Protein AF-A0A9N9XDQ7-F1 (afdb_monomer_lite)

Radius of gyration: 28.93 Å; chains: 1; bounding box: 79×20×76 Å

Foldseek 3Di:
DDDDDDDDDPPVPPVVVVVVVVVVVVVVVVVVVVPDDPDDDDAFDFDQAWDKDAFAFPQDACVCVVVCVVLVFDWDQDPRTITGPGMDTRHHGGDGD

Structure (mmCIF, N/CA/C/O backbone):
data_AF-A0A9N9XDQ7-F1
#
_entry.id   AF-A0A9N9XDQ7-F1
#
loop_
_atom_site.group_PDB
_atom_site.id
_atom_site.type_symbol
_atom_site.label_atom_id
_atom_site.label_alt_id
_atom_site.label_comp_id
_atom_site.label_asym_id
_atom_site.label_entity_id
_atom_site.label_seq_id
_atom_site.pdbx_PDB_ins_code
_atom_site.Cartn_x
_atom_site.Cartn_y
_atom_site.Cartn_z
_atom_site.occupancy
_atom_site.B_iso_or_equiv
_atom_site.auth_seq_id
_atom_site.auth_comp_id
_atom_site.auth_asym_id
_atom_site.auth_atom_id
_atom_site.pdbx_PDB_model_num
ATOM 1 N N . MET A 1 1 ? 63.360 -8.226 -55.224 1.00 49.00 1 MET A N 1
ATOM 2 C CA . MET A 1 1 ? 62.953 -7.012 -54.489 1.00 49.00 1 MET A CA 1
ATOM 3 C C . MET A 1 1 ? 61.465 -7.142 -54.201 1.00 49.00 1 MET A C 1
ATOM 5 O O . MET A 1 1 ? 60.702 -7.033 -55.152 1.00 49.00 1 MET A O 1
ATOM 9 N N . PRO A 1 2 ? 61.053 -7.499 -52.974 1.00 48.72 2 PRO A N 1
ATOM 10 C CA . PRO A 1 2 ? 59.647 -7.528 -52.594 1.00 48.72 2 PRO A CA 1
ATOM 11 C C . PRO A 1 2 ? 59.220 -6.133 -52.120 1.00 48.72 2 PRO A C 1
ATOM 13 O O . PRO A 1 2 ? 60.000 -5.427 -51.483 1.00 48.72 2 PRO A O 1
ATOM 16 N N . ILE A 1 3 ? 58.004 -5.729 -52.472 1.00 51.09 3 ILE A N 1
ATOM 17 C CA . ILE A 1 3 ? 57.365 -4.506 -51.989 1.00 51.09 3 ILE A CA 1
ATOM 18 C C . ILE A 1 3 ? 56.201 -5.003 -51.138 1.00 51.09 3 ILE A C 1
ATOM 20 O O . ILE A 1 3 ? 55.222 -5.513 -51.676 1.00 51.09 3 ILE A O 1
ATOM 24 N N . GLU A 1 4 ? 56.368 -4.952 -49.821 1.00 52.44 4 GLU A N 1
ATOM 25 C CA . GLU A 1 4 ? 55.327 -5.290 -48.854 1.00 52.44 4 GLU A CA 1
ATOM 26 C C . GLU A 1 4 ? 54.360 -4.108 -48.751 1.00 52.44 4 GLU A C 1
ATOM 28 O O . GLU A 1 4 ? 54.728 -3.012 -48.325 1.00 52.44 4 GLU A O 1
ATOM 33 N N . ALA A 1 5 ? 53.121 -4.334 -49.168 1.00 59.00 5 ALA A N 1
ATOM 34 C CA . ALA A 1 5 ? 51.969 -3.583 -48.711 1.00 59.00 5 ALA A CA 1
ATOM 35 C C . ALA A 1 5 ? 51.130 -4.575 -47.912 1.00 59.00 5 ALA A C 1
ATOM 37 O O . ALA A 1 5 ? 50.773 -5.597 -48.476 1.00 59.00 5 ALA A O 1
ATOM 38 N N . GLU A 1 6 ? 50.853 -4.306 -46.639 1.00 53.91 6 GLU A N 1
ATOM 39 C CA . GLU A 1 6 ? 49.628 -4.783 -45.990 1.00 53.91 6 GLU A CA 1
ATOM 40 C C . GLU A 1 6 ? 49.442 -4.032 -44.658 1.00 53.91 6 GLU A C 1
ATOM 42 O O . GLU A 1 6 ? 50.271 -4.086 -43.751 1.00 53.91 6 GLU A O 1
ATOM 47 N N . GLU A 1 7 ? 48.385 -3.225 -44.651 1.00 52.97 7 GLU A N 1
ATOM 48 C CA . GLU A 1 7 ? 47.454 -2.927 -43.559 1.00 52.97 7 GLU A CA 1
ATOM 49 C C . GLU A 1 7 ? 47.999 -2.784 -42.126 1.00 52.97 7 GLU A C 1
ATOM 51 O O . GLU A 1 7 ? 48.180 -3.738 -41.374 1.00 52.97 7 GLU A O 1
ATOM 56 N N . ARG A 1 8 ? 48.118 -1.525 -41.681 1.00 55.97 8 ARG A N 1
ATOM 57 C CA . ARG A 1 8 ? 48.039 -1.205 -40.252 1.00 55.97 8 ARG A CA 1
ATOM 58 C C . ARG A 1 8 ? 46.572 -1.129 -39.851 1.00 55.97 8 ARG A C 1
ATOM 60 O O . ARG A 1 8 ? 45.897 -0.152 -40.172 1.00 55.97 8 ARG A O 1
ATOM 67 N N . GLU A 1 9 ? 46.119 -2.160 -39.147 1.00 52.53 9 GLU A N 1
ATOM 68 C CA . GLU A 1 9 ? 44.846 -2.213 -38.434 1.00 52.53 9 GLU A CA 1
ATOM 69 C C . GLU A 1 9 ? 44.656 -0.959 -37.570 1.00 52.53 9 GLU A C 1
ATOM 71 O O . GLU A 1 9 ? 45.339 -0.731 -36.570 1.00 52.53 9 GLU A O 1
ATOM 76 N N . SER A 1 10 ? 43.703 -0.122 -37.964 1.00 55.28 10 SER A N 1
ATOM 77 C CA . SER A 1 10 ? 43.138 0.919 -37.117 1.00 55.28 10 SER A CA 1
ATOM 78 C C . SER A 1 10 ? 41.976 0.319 -36.321 1.00 55.28 10 SER A C 1
ATOM 80 O O . SER A 1 10 ? 40.819 0.491 -36.705 1.00 55.28 10 SER A O 1
ATOM 82 N N . ASP A 1 11 ? 42.272 -0.408 -35.240 1.00 53.66 11 ASP A N 1
ATOM 83 C CA . ASP A 1 11 ? 41.235 -0.952 -34.341 1.00 53.66 11 ASP A CA 1
ATOM 84 C C . ASP A 1 11 ? 41.112 -0.192 -33.006 1.00 53.66 11 ASP A C 1
ATOM 86 O O . ASP A 1 11 ? 40.230 -0.455 -32.199 1.00 53.66 11 ASP A O 1
ATOM 90 N N . GLY A 1 12 ? 41.926 0.846 -32.790 1.00 50.41 12 GLY A N 1
ATOM 91 C CA . GLY A 1 12 ? 41.918 1.616 -31.538 1.00 50.41 12 GLY A CA 1
ATOM 92 C C . GLY A 1 12 ? 40.716 2.546 -31.325 1.00 50.41 12 GLY A C 1
ATOM 93 O O . GLY A 1 12 ? 40.603 3.145 -30.266 1.00 50.41 12 GLY A O 1
ATOM 94 N N . THR A 1 13 ? 39.822 2.717 -32.304 1.00 55.62 13 THR A N 1
ATOM 95 C CA . THR A 1 13 ? 38.694 3.668 -32.188 1.00 55.62 13 THR A CA 1
ATOM 96 C C . THR A 1 13 ? 37.361 2.981 -31.883 1.00 55.62 13 THR A C 1
ATOM 98 O O . THR A 1 13 ? 36.417 3.644 -31.466 1.00 55.62 13 THR A O 1
ATOM 101 N N . LYS A 1 14 ? 37.246 1.659 -32.063 1.00 54.56 14 LYS A N 1
ATOM 102 C CA . LYS A 1 14 ? 35.975 0.949 -31.835 1.00 54.56 14 LYS A CA 1
ATOM 103 C C . LYS A 1 14 ? 35.708 0.684 -30.356 1.00 54.56 14 LYS A C 1
ATOM 105 O O . LYS A 1 14 ? 34.558 0.795 -29.945 1.00 54.56 14 LYS A O 1
ATOM 110 N N . GLU A 1 15 ? 36.739 0.400 -29.563 1.00 56.31 15 GLU A N 1
ATOM 111 C CA . GLU A 1 15 ? 36.601 0.151 -28.120 1.00 56.31 15 GLU A CA 1
ATOM 112 C C . GLU A 1 15 ? 36.250 1.423 -27.331 1.00 56.31 15 GLU A C 1
ATOM 114 O O . GLU A 1 15 ? 35.287 1.404 -26.570 1.00 56.31 15 GLU A O 1
ATOM 119 N N . GLU A 1 16 ? 36.897 2.566 -27.595 1.00 58.97 16 GLU A N 1
ATOM 120 C CA . GLU A 1 16 ? 36.561 3.835 -26.916 1.00 58.97 16 GLU A CA 1
ATOM 121 C C . GLU A 1 16 ? 35.160 4.367 -27.280 1.00 58.97 16 GLU A C 1
ATOM 123 O O . GLU A 1 16 ? 34.446 4.932 -26.441 1.00 58.97 16 GLU A O 1
ATOM 128 N N . ILE A 1 17 ? 34.725 4.173 -28.531 1.00 61.56 17 ILE A N 1
ATOM 129 C CA . ILE A 1 17 ? 33.361 4.526 -28.953 1.00 61.56 17 ILE A CA 1
ATOM 130 C C . ILE A 1 17 ? 32.345 3.581 -28.297 1.00 61.56 17 ILE A C 1
ATOM 132 O O . ILE A 1 17 ? 31.274 4.020 -27.882 1.00 61.56 17 ILE A O 1
ATOM 136 N N . SER A 1 18 ? 32.682 2.298 -28.151 1.00 63.12 18 SER A N 1
ATOM 137 C CA . SER A 1 18 ? 31.816 1.332 -27.473 1.00 63.12 18 SER A CA 1
ATOM 138 C C . SER A 1 18 ? 31.655 1.669 -25.988 1.00 63.12 18 SER A C 1
ATOM 140 O O . SER A 1 18 ? 30.527 1.702 -25.497 1.00 63.12 18 SER A O 1
ATOM 142 N N . ASP A 1 19 ? 32.744 2.018 -25.296 1.00 67.19 19 ASP A N 1
ATOM 143 C CA . ASP A 1 19 ? 32.732 2.366 -23.870 1.00 67.19 19 ASP A CA 1
ATOM 144 C C . ASP A 1 19 ? 31.989 3.677 -23.584 1.00 67.19 19 ASP A C 1
ATOM 146 O O . ASP A 1 19 ? 31.224 3.766 -22.618 1.00 67.19 19 ASP A O 1
ATOM 150 N N . SER A 1 20 ? 32.145 4.688 -24.446 1.00 70.62 20 SER A N 1
ATOM 151 C CA . SER A 1 20 ? 31.405 5.951 -24.313 1.00 70.62 20 SER A CA 1
ATOM 152 C C . SER A 1 20 ? 29.899 5.773 -24.547 1.00 70.62 20 SER A C 1
ATOM 154 O O . SER A 1 20 ? 29.097 6.284 -23.761 1.00 70.62 20 SER A O 1
ATOM 156 N N . ILE A 1 21 ? 29.494 4.979 -25.546 1.00 74.88 21 ILE A N 1
ATOM 157 C CA . ILE A 1 21 ? 28.078 4.660 -25.796 1.00 74.88 21 ILE A CA 1
ATOM 158 C C . ILE A 1 21 ? 27.498 3.813 -24.655 1.00 74.88 21 ILE A C 1
ATOM 160 O O . ILE A 1 21 ? 26.391 4.087 -24.188 1.00 74.88 21 ILE A O 1
ATOM 164 N N . LEU A 1 22 ? 28.237 2.816 -24.157 1.00 75.88 22 LEU A N 1
ATOM 165 C CA . LEU A 1 22 ? 27.827 2.007 -23.004 1.00 75.88 22 LEU A CA 1
ATOM 166 C C . LEU A 1 22 ? 27.589 2.875 -21.768 1.00 75.88 22 LEU A C 1
ATOM 168 O O . LEU A 1 22 ? 26.581 2.711 -21.078 1.00 75.88 22 LEU A O 1
ATOM 172 N N . HIS A 1 23 ? 28.483 3.826 -21.510 1.00 79.31 23 HIS A N 1
ATOM 173 C CA . HIS A 1 23 ? 28.384 4.710 -20.358 1.00 79.31 23 HIS A CA 1
ATOM 174 C C . HIS A 1 23 ? 27.174 5.654 -20.447 1.00 79.31 23 HIS A C 1
ATOM 176 O O . HIS A 1 23 ? 26.480 5.872 -19.449 1.00 79.31 23 HIS A O 1
ATOM 182 N N . ASP A 1 24 ? 26.859 6.163 -21.639 1.00 79.88 24 ASP A N 1
ATOM 183 C CA . ASP A 1 24 ? 25.678 7.001 -21.854 1.00 79.88 24 ASP A CA 1
ATOM 184 C C . ASP A 1 24 ? 24.367 6.205 -21.773 1.00 79.88 24 ASP A C 1
ATOM 186 O O . ASP A 1 24 ? 23.391 6.683 -21.187 1.00 79.88 24 ASP A O 1
ATOM 190 N N . LEU A 1 25 ? 24.344 4.959 -22.255 1.00 80.00 25 LEU A N 1
ATOM 191 C CA . LEU A 1 25 ? 23.192 4.063 -22.101 1.00 80.00 25 LEU A CA 1
ATOM 192 C C . LEU A 1 25 ? 22.903 3.747 -20.627 1.00 80.00 25 LEU A C 1
ATOM 194 O O . LEU A 1 25 ? 21.741 3.751 -20.211 1.00 80.00 25 LEU A O 1
ATOM 198 N N . VAL A 1 26 ? 23.947 3.524 -19.822 1.00 84.19 26 VAL A N 1
ATOM 199 C CA . VAL A 1 26 ? 23.811 3.314 -18.372 1.00 84.19 26 VAL A CA 1
ATOM 200 C C . VAL A 1 26 ? 23.273 4.577 -17.694 1.00 84.19 26 VAL A C 1
ATOM 202 O O . VAL A 1 26 ? 22.282 4.495 -16.972 1.00 84.19 26 VAL A O 1
ATOM 205 N N . LYS A 1 27 ? 23.808 5.762 -18.016 1.00 83.69 27 LYS A N 1
ATOM 206 C CA . LYS A 1 27 ? 23.294 7.040 -17.483 1.00 83.69 27 LYS A CA 1
ATOM 207 C C . LYS A 1 27 ? 21.826 7.285 -17.820 1.00 83.69 27 LYS A C 1
ATOM 209 O O . LYS A 1 27 ? 21.085 7.805 -16.988 1.00 83.69 27 LYS A O 1
ATOM 214 N N . ILE A 1 28 ? 21.399 6.958 -19.041 1.00 82.56 28 ILE A N 1
ATOM 215 C CA . ILE A 1 28 ? 19.999 7.115 -19.461 1.00 82.56 28 ILE A CA 1
ATOM 216 C C . ILE A 1 28 ? 19.105 6.138 -18.692 1.00 82.56 28 ILE A C 1
ATOM 218 O O . ILE A 1 28 ? 18.036 6.535 -18.226 1.00 82.56 28 ILE A O 1
ATOM 222 N N . ARG A 1 29 ? 19.546 4.886 -18.511 1.00 82.38 29 ARG A N 1
ATOM 223 C CA . ARG A 1 29 ? 18.834 3.896 -17.693 1.00 82.38 29 ARG A CA 1
ATOM 224 C C . ARG A 1 29 ? 18.681 4.374 -16.249 1.00 82.38 29 ARG A C 1
ATOM 226 O O . ARG A 1 29 ? 17.577 4.286 -15.713 1.00 82.38 29 ARG A O 1
ATOM 233 N N . ASP A 1 30 ? 19.746 4.887 -15.645 1.00 83.50 30 ASP A N 1
ATOM 234 C CA . ASP A 1 30 ? 19.732 5.350 -14.255 1.00 83.50 30 ASP A CA 1
ATOM 235 C C . ASP A 1 30 ? 18.817 6.567 -14.094 1.00 83.50 30 ASP A C 1
ATOM 237 O O . ASP A 1 30 ? 17.928 6.556 -13.242 1.00 83.50 30 ASP A O 1
ATOM 241 N N . LYS A 1 31 ? 18.902 7.545 -15.009 1.00 82.44 31 LYS A N 1
ATOM 242 C CA . LYS A 1 31 ? 17.961 8.677 -15.059 1.00 82.44 31 LYS A CA 1
ATOM 243 C C . LYS A 1 31 ? 16.509 8.229 -15.215 1.00 82.44 31 LYS A C 1
ATOM 245 O O . LYS A 1 31 ? 15.616 8.839 -14.627 1.00 82.44 31 LYS A O 1
ATOM 250 N N . LEU A 1 32 ? 16.236 7.190 -16.004 1.00 79.50 32 LEU A N 1
ATOM 251 C CA . LEU A 1 32 ? 14.878 6.666 -16.170 1.00 79.50 32 LEU A CA 1
ATOM 252 C C . LEU A 1 32 ? 14.371 5.990 -14.886 1.00 79.50 32 LEU A C 1
ATOM 254 O O . LEU A 1 32 ? 13.194 6.107 -14.547 1.00 79.50 32 LEU A O 1
ATOM 258 N N . LEU A 1 33 ? 15.258 5.304 -14.165 1.00 78.31 33 LEU A N 1
ATOM 259 C CA . LEU A 1 33 ? 14.938 4.618 -12.915 1.00 78.31 33 LEU A CA 1
ATOM 260 C C . LEU A 1 33 ? 14.731 5.614 -11.760 1.00 78.31 33 LEU A C 1
ATOM 262 O O . LEU A 1 33 ? 13.819 5.427 -10.954 1.00 78.31 33 LEU A O 1
ATOM 266 N N . GLU A 1 34 ? 15.500 6.705 -11.731 1.00 78.94 34 GLU A N 1
ATOM 267 C CA . GLU A 1 34 ? 15.334 7.828 -10.797 1.00 78.94 34 GLU A CA 1
ATOM 268 C C . GLU A 1 34 ? 14.014 8.579 -11.010 1.00 78.94 34 GLU A C 1
ATOM 270 O O . GLU A 1 34 ? 13.344 8.945 -10.046 1.00 78.94 34 GLU A O 1
ATOM 275 N N . ASN A 1 35 ? 13.585 8.749 -12.265 1.00 75.31 35 ASN A N 1
ATOM 276 C CA . ASN A 1 35 ? 12.326 9.420 -12.608 1.00 75.31 35 ASN A CA 1
ATOM 277 C C . ASN A 1 35 ? 11.089 8.511 -12.498 1.00 75.31 35 ASN A C 1
ATOM 279 O O . ASN A 1 35 ? 10.032 8.799 -13.068 1.00 75.31 35 ASN A O 1
ATOM 283 N N . LYS A 1 36 ? 11.178 7.403 -11.755 1.00 69.44 36 LYS A N 1
ATOM 284 C CA . LYS A 1 36 ? 10.034 6.522 -11.536 1.00 69.44 36 LYS A CA 1
ATOM 285 C C . LYS A 1 36 ? 9.014 7.201 -10.621 1.00 69.44 36 LYS A C 1
ATOM 287 O O . LYS A 1 36 ? 9.182 7.277 -9.404 1.00 69.44 36 LYS A O 1
ATOM 292 N N . VAL A 1 37 ? 7.910 7.655 -11.210 1.00 70.81 37 VAL A N 1
ATOM 293 C CA . VAL A 1 37 ? 6.780 8.220 -10.466 1.00 70.81 37 VAL A CA 1
ATOM 294 C C . VAL A 1 37 ? 6.144 7.126 -9.610 1.00 70.81 37 VAL A C 1
ATOM 296 O O . VAL A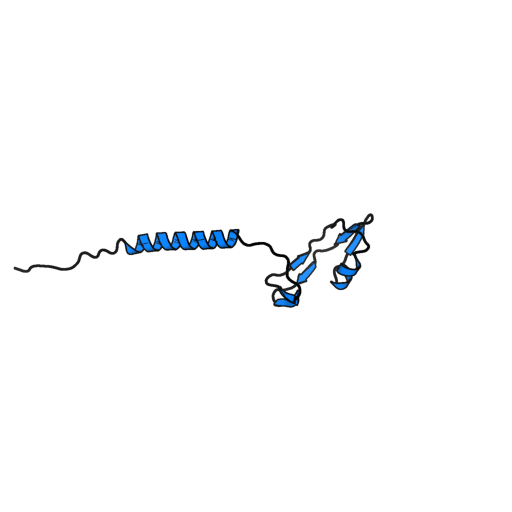 1 37 ? 5.672 6.105 -10.116 1.00 70.81 37 VAL A O 1
ATOM 299 N N . LYS A 1 38 ? 6.115 7.342 -8.292 1.00 62.97 38 LYS A N 1
ATOM 300 C CA . LYS A 1 38 ? 5.343 6.512 -7.364 1.00 62.97 38 LYS A CA 1
ATOM 301 C C . LYS A 1 38 ? 3.865 6.852 -7.549 1.00 62.97 38 LYS A C 1
ATOM 303 O O . LYS A 1 38 ? 3.389 7.855 -7.028 1.00 62.97 38 LYS A O 1
ATOM 308 N N . ALA A 1 39 ? 3.161 6.042 -8.329 1.00 63.88 39 ALA A N 1
ATOM 309 C CA . ALA A 1 39 ? 1.720 6.159 -8.502 1.00 63.88 39 ALA A CA 1
ATOM 310 C C . ALA A 1 39 ? 0.984 5.231 -7.531 1.00 63.88 39 ALA A C 1
ATOM 312 O O . ALA A 1 39 ? 1.467 4.145 -7.203 1.00 63.88 39 ALA A O 1
ATOM 313 N N . LEU A 1 40 ? -0.202 5.657 -7.095 1.00 66.06 40 LEU A N 1
ATOM 314 C CA . LEU A 1 40 ? -1.129 4.789 -6.376 1.00 66.06 40 LEU A CA 1
ATOM 315 C C . LEU A 1 40 ? -1.559 3.639 -7.293 1.00 66.06 40 LEU A C 1
ATOM 317 O O . LEU A 1 40 ? -1.715 3.819 -8.504 1.00 66.06 40 LEU A O 1
ATOM 321 N N . ALA A 1 41 ? -1.750 2.455 -6.716 1.00 74.56 41 ALA A N 1
ATOM 322 C CA . ALA A 1 41 ? -2.243 1.314 -7.466 1.00 74.56 41 ALA A CA 1
ATOM 323 C C . ALA A 1 41 ? -3.651 1.622 -8.005 1.00 74.56 41 ALA A C 1
ATOM 325 O O . ALA A 1 41 ? -4.536 2.057 -7.268 1.00 74.56 41 ALA A O 1
ATOM 326 N N . ARG A 1 42 ? -3.843 1.449 -9.315 1.00 75.31 42 ARG A N 1
ATOM 327 C CA . ARG A 1 42 ? -5.129 1.708 -9.967 1.00 75.31 42 ARG A CA 1
ATOM 328 C C . ARG A 1 42 ? -6.077 0.541 -9.689 1.00 75.31 42 ARG A C 1
ATOM 330 O O . ARG A 1 42 ? -5.710 -0.598 -9.959 1.00 75.31 42 ARG A O 1
ATOM 337 N N . ALA A 1 43 ? -7.293 0.832 -9.227 1.00 73.44 43 ALA A N 1
ATOM 338 C CA . ALA A 1 43 ? -8.336 -0.180 -9.053 1.00 73.44 43 ALA A CA 1
ATOM 339 C C . ALA A 1 43 ? -8.557 -0.958 -10.364 1.00 73.44 43 ALA A C 1
ATOM 341 O O . ALA A 1 43 ? -8.723 -0.371 -11.438 1.00 73.44 43 ALA A O 1
ATOM 342 N N . GLY A 1 44 ? -8.519 -2.281 -10.276 1.00 73.25 44 GLY A N 1
ATOM 343 C CA . GLY A 1 44 ? -8.628 -3.222 -11.378 1.00 73.25 44 GLY A CA 1
ATOM 344 C C . GLY A 1 44 ? -7.327 -3.532 -12.123 1.00 73.25 44 GLY A C 1
ATOM 345 O O . GLY A 1 44 ? -7.363 -4.368 -13.028 1.00 73.25 44 GLY A O 1
ATOM 346 N N . ALA A 1 45 ? -6.204 -2.895 -11.776 1.00 78.75 45 ALA A N 1
ATOM 347 C CA . ALA A 1 45 ? -4.895 -3.231 -12.329 1.00 78.75 45 ALA A CA 1
ATOM 348 C C . ALA A 1 45 ? -4.295 -4.463 -11.637 1.00 78.75 45 ALA A C 1
ATOM 350 O O . ALA A 1 45 ? -4.692 -4.832 -10.536 1.00 78.75 45 ALA A O 1
ATOM 351 N N . ILE A 1 46 ? -3.324 -5.093 -12.294 1.00 78.88 46 ILE A N 1
ATOM 352 C CA . ILE A 1 46 ? -2.550 -6.195 -11.721 1.00 78.88 46 ILE A CA 1
ATOM 353 C C . ILE A 1 46 ? -1.440 -5.593 -10.857 1.00 78.88 46 ILE A C 1
ATOM 355 O O . ILE A 1 46 ? -0.692 -4.735 -11.333 1.00 78.88 46 ILE A O 1
ATOM 359 N N . ALA A 1 47 ? -1.326 -6.033 -9.604 1.00 80.38 47 ALA A N 1
ATOM 360 C CA . ALA A 1 47 ? -0.280 -5.583 -8.696 1.00 80.38 47 ALA A CA 1
ATOM 361 C C . ALA A 1 47 ? 1.110 -6.012 -9.224 1.00 80.38 47 ALA A C 1
ATOM 363 O O . ALA A 1 47 ? 1.361 -7.212 -9.366 1.00 80.38 47 ALA A O 1
ATOM 364 N N . PRO A 1 48 ? 2.032 -5.069 -9.516 1.00 78.31 48 PRO A N 1
ATOM 365 C CA . PRO A 1 48 ? 3.374 -5.394 -10.013 1.00 78.31 48 PRO A CA 1
ATOM 366 C C . PRO A 1 48 ? 4.348 -5.800 -8.894 1.00 78.31 48 PRO A C 1
ATOM 368 O O . PRO A 1 48 ? 5.391 -6.389 -9.162 1.00 78.31 48 PRO A O 1
ATOM 371 N N . LEU A 1 49 ? 4.026 -5.464 -7.644 1.00 78.44 49 LEU A N 1
ATOM 372 C CA . LEU A 1 49 ? 4.793 -5.787 -6.444 1.00 78.44 49 LEU A CA 1
ATOM 373 C C . LEU A 1 49 ? 3.809 -6.119 -5.318 1.00 78.44 49 LEU A C 1
ATOM 375 O O . LEU A 1 49 ? 2.660 -5.676 -5.349 1.00 78.44 49 LEU A O 1
ATOM 379 N N . SER A 1 50 ? 4.265 -6.860 -4.310 1.00 79.44 50 SER A N 1
ATOM 380 C CA . SER A 1 50 ? 3.495 -7.058 -3.086 1.00 79.44 50 SER A CA 1
ATOM 381 C C . SER A 1 50 ? 3.242 -5.732 -2.369 1.00 79.44 50 SER A C 1
ATOM 383 O O . SER A 1 50 ? 4.179 -4.953 -2.172 1.00 79.44 50 SER A O 1
ATOM 385 N N . VAL A 1 51 ? 2.005 -5.507 -1.931 1.00 82.62 51 VAL A N 1
ATOM 386 C CA . VAL A 1 51 ? 1.619 -4.314 -1.165 1.00 82.62 51 VAL A CA 1
ATOM 387 C C . VAL A 1 51 ? 1.412 -4.699 0.293 1.00 82.62 51 VAL A C 1
ATOM 389 O O . VAL A 1 51 ? 0.626 -5.598 0.604 1.00 82.62 51 VAL A O 1
ATOM 392 N N . THR A 1 52 ? 2.116 -4.002 1.178 1.00 83.75 52 THR A N 1
ATOM 393 C CA . THR A 1 52 ? 2.022 -4.143 2.632 1.00 83.75 52 THR A CA 1
ATOM 394 C C . THR A 1 52 ? 1.544 -2.856 3.269 1.00 83.75 52 THR A C 1
ATOM 396 O O . THR A 1 52 ? 1.893 -1.763 2.819 1.00 83.75 52 THR A O 1
ATOM 399 N N . ILE A 1 53 ? 0.776 -2.992 4.346 1.00 84.25 53 ILE A N 1
ATOM 400 C CA . ILE A 1 53 ? 0.457 -1.879 5.235 1.00 84.25 53 ILE A CA 1
ATOM 401 C C . ILE A 1 53 ? 1.147 -2.122 6.580 1.00 84.25 53 ILE A C 1
ATOM 403 O O . ILE A 1 53 ? 0.913 -3.179 7.171 1.00 84.25 53 ILE A O 1
ATOM 407 N N . PRO A 1 54 ? 1.981 -1.178 7.057 1.00 86.00 54 PRO A N 1
ATOM 408 C CA . PRO A 1 54 ? 2.627 -1.290 8.356 1.00 86.00 54 PRO A CA 1
ATOM 409 C C . PRO A 1 54 ? 1.663 -0.982 9.513 1.00 86.00 54 PRO A C 1
ATOM 411 O O . PRO A 1 54 ? 0.728 -0.185 9.373 1.00 86.00 54 PRO A O 1
ATOM 414 N N . ALA A 1 55 ? 1.932 -1.574 10.673 1.00 85.75 55 ALA A N 1
ATOM 415 C CA . ALA A 1 55 ? 1.268 -1.322 11.939 1.00 85.75 55 ALA A CA 1
ATOM 416 C C . ALA A 1 55 ? 1.595 0.095 12.416 1.00 85.75 55 ALA A C 1
ATOM 418 O O . ALA A 1 55 ? 2.703 0.393 12.860 1.00 85.75 55 ALA A O 1
ATOM 419 N N . GLN A 1 56 ? 0.626 0.993 12.270 1.00 85.25 56 GLN A N 1
ATOM 420 C CA . GLN A 1 56 ? 0.758 2.389 12.655 1.00 85.25 56 GLN A CA 1
ATOM 421 C C . GLN A 1 56 ? -0.622 2.984 12.946 1.00 85.25 56 GLN A C 1
ATOM 423 O O . GLN A 1 56 ? -1.646 2.537 12.418 1.00 85.25 56 GLN A O 1
ATOM 428 N N . ASN A 1 57 ? -0.656 4.025 13.778 1.00 84.19 57 ASN A N 1
ATOM 429 C CA . ASN A 1 57 ? -1.831 4.878 13.909 1.00 84.19 57 ASN A CA 1
ATOM 430 C C . ASN A 1 57 ? -1.899 5.854 12.725 1.00 84.19 57 ASN A C 1
ATOM 432 O O . ASN A 1 57 ? -1.011 6.695 12.565 1.00 84.19 57 ASN A O 1
ATOM 436 N N . PHE A 1 58 ? -2.959 5.753 11.919 1.00 79.31 58 PHE A N 1
ATOM 437 C CA . PHE A 1 58 ? -3.169 6.596 10.736 1.00 79.31 58 PHE A CA 1
ATOM 438 C C . PHE A 1 58 ? -3.864 7.923 11.063 1.00 79.31 58 PHE A C 1
ATOM 440 O O . PHE A 1 58 ? -4.040 8.753 10.174 1.00 79.31 58 PHE A O 1
ATOM 447 N N . GLY A 1 59 ? -4.287 8.132 12.316 1.00 82.62 59 GLY A N 1
ATOM 448 C CA . GLY A 1 59 ? -5.010 9.341 12.720 1.00 82.62 59 GLY A CA 1
ATOM 449 C C . GLY A 1 59 ? -6.374 9.487 12.036 1.00 82.62 59 GLY A C 1
ATOM 450 O O . GLY A 1 59 ? -6.942 10.575 12.018 1.00 82.62 59 GLY A O 1
ATOM 451 N N . LEU A 1 60 ? -6.894 8.402 11.455 1.00 83.00 60 LEU A N 1
ATOM 452 C CA . LEU A 1 60 ? -8.196 8.371 10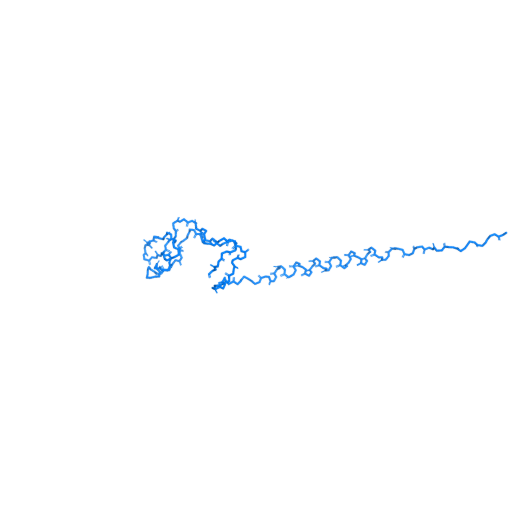.799 1.00 83.00 60 LEU A CA 1
ATOM 453 C C . LEU A 1 60 ? -9.312 8.245 11.835 1.00 83.00 60 LEU A C 1
ATOM 455 O O . LEU A 1 60 ? -9.151 7.577 12.859 1.00 83.00 60 LEU A O 1
ATOM 459 N N . TYR A 1 61 ? -10.449 8.877 11.548 1.00 84.25 61 TYR A N 1
ATOM 460 C CA . TYR A 1 61 ? -11.634 8.832 12.400 1.00 84.25 61 TYR A CA 1
ATOM 461 C C . TYR A 1 61 ? -12.288 7.438 12.354 1.00 84.25 61 TYR A C 1
ATOM 463 O O . TYR A 1 61 ? -12.349 6.842 11.280 1.00 84.25 61 TYR A O 1
ATOM 471 N N . PRO A 1 62 ? -12.819 6.907 13.470 1.00 80.81 62 PRO A N 1
ATOM 472 C CA . PRO A 1 62 ? -13.356 5.545 13.561 1.00 80.81 62 PRO A CA 1
ATOM 473 C C . PRO A 1 62 ? -14.515 5.224 12.604 1.00 80.81 62 PRO A C 1
ATOM 475 O O . PRO A 1 62 ? -14.795 4.050 12.369 1.00 80.81 62 PRO A O 1
ATOM 478 N N . GLU A 1 63 ? -15.177 6.221 12.017 1.00 83.94 63 GLU A N 1
ATOM 479 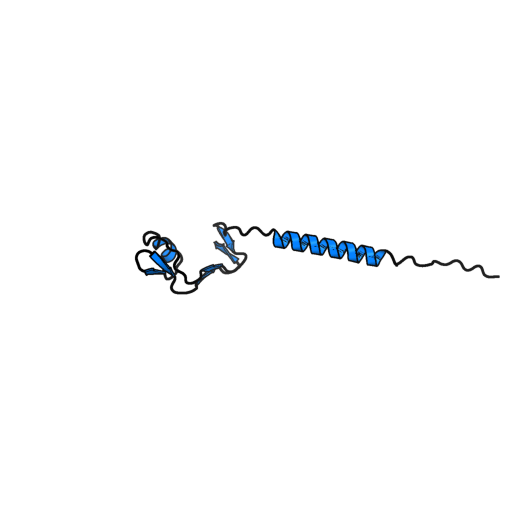C CA . GLU A 1 63 ? -16.250 5.992 11.037 1.00 83.94 63 GLU A CA 1
ATOM 480 C C . GLU A 1 63 ? -15.763 5.324 9.744 1.00 83.94 63 GLU A C 1
ATOM 482 O O . GLU A 1 63 ? -16.526 4.608 9.099 1.00 83.94 63 GLU A O 1
ATOM 487 N N . THR A 1 64 ? -14.486 5.479 9.382 1.00 78.69 64 THR A N 1
ATOM 488 C CA . THR A 1 64 ? -13.917 4.865 8.170 1.00 78.69 64 THR A CA 1
ATOM 489 C C . THR A 1 64 ? -13.374 3.448 8.397 1.00 78.69 64 THR A C 1
ATOM 491 O O . THR A 1 64 ? -12.799 2.851 7.486 1.00 78.69 64 THR A O 1
ATOM 494 N N . THR A 1 65 ? -13.592 2.859 9.582 1.00 81.56 65 THR A N 1
ATOM 495 C CA . THR A 1 65 ? -13.151 1.487 9.917 1.00 81.56 65 THR A CA 1
ATOM 496 C C . THR A 1 65 ? -13.771 0.402 9.036 1.00 81.56 65 THR A C 1
ATOM 498 O O . THR A 1 65 ? -13.138 -0.632 8.816 1.00 81.56 65 THR A O 1
ATOM 501 N N . SER A 1 66 ? -14.970 0.626 8.490 1.00 84.44 66 SER A N 1
ATOM 502 C CA . SER A 1 66 ? -15.681 -0.351 7.650 1.00 84.44 66 SER A CA 1
ATOM 503 C C . SER A 1 66 ? -14.890 -0.755 6.401 1.00 84.44 66 SER A C 1
ATOM 505 O O . SER A 1 66 ? -14.923 -1.913 5.987 1.00 84.44 66 SER A O 1
ATOM 507 N N . PHE A 1 67 ? -14.117 0.173 5.836 1.00 82.00 67 PHE A N 1
ATOM 508 C CA . PHE A 1 67 ? -13.274 -0.082 4.671 1.00 82.00 67 PHE A CA 1
ATOM 509 C C . PHE A 1 67 ? -12.144 -1.070 4.987 1.00 82.00 67 PHE A C 1
ATOM 511 O O . PHE A 1 67 ? -11.894 -2.007 4.232 1.00 82.00 67 PHE A O 1
ATOM 518 N N . PHE A 1 68 ? -11.499 -0.909 6.142 1.00 85.38 68 PHE A N 1
ATOM 519 C CA . PHE A 1 68 ? -10.424 -1.798 6.581 1.00 85.38 68 PHE A CA 1
ATOM 520 C C . PHE A 1 68 ? -10.945 -3.193 6.938 1.00 85.38 68 PHE A C 1
ATOM 522 O O . PHE A 1 68 ? -10.280 -4.187 6.652 1.00 85.38 68 PHE A O 1
ATOM 529 N N . GLN A 1 69 ? -12.164 -3.280 7.476 1.00 83.62 69 GLN A N 1
ATOM 530 C CA . GLN A 1 69 ? -12.834 -4.558 7.732 1.00 83.62 69 GLN A CA 1
ATOM 531 C C . GLN A 1 69 ? -13.156 -5.309 6.435 1.00 83.62 69 GLN A C 1
ATOM 533 O O . GLN A 1 69 ? -12.915 -6.512 6.357 1.00 83.62 69 GLN A O 1
ATOM 538 N N . ALA A 1 70 ? -13.633 -4.609 5.399 1.00 84.81 70 ALA A N 1
ATOM 539 C CA . ALA A 1 70 ? -13.888 -5.208 4.086 1.00 84.81 70 ALA A CA 1
ATOM 540 C C . ALA A 1 70 ? -12.607 -5.764 3.435 1.00 84.81 70 ALA A C 1
ATOM 542 O O . ALA A 1 70 ? -12.647 -6.783 2.750 1.00 84.81 70 ALA A O 1
ATOM 543 N N . LEU A 1 71 ? -11.463 -5.129 3.700 1.00 81.50 71 LEU A N 1
ATOM 544 C CA . LEU A 1 71 ? -10.141 -5.571 3.249 1.00 81.50 71 LEU A CA 1
ATOM 545 C C . LEU A 1 71 ? -9.487 -6.613 4.174 1.00 81.50 71 LEU A C 1
ATOM 547 O O . LEU A 1 71 ? -8.331 -6.970 3.967 1.00 81.50 71 LEU A O 1
ATOM 551 N N . SER A 1 72 ? -10.211 -7.124 5.178 1.00 82.81 72 SER A N 1
ATOM 552 C CA . SER A 1 72 ? -9.710 -8.096 6.165 1.00 82.81 72 SER A CA 1
ATOM 553 C C . SER A 1 72 ? -8.487 -7.616 6.963 1.00 82.81 72 SER A C 1
ATOM 555 O O . SER A 1 72 ? -7.660 -8.420 7.393 1.00 82.81 72 SER A O 1
ATOM 557 N N . ILE A 1 73 ? -8.365 -6.304 7.186 1.00 85.19 73 ILE A N 1
ATOM 558 C CA . ILE A 1 73 ? -7.268 -5.703 7.951 1.00 85.19 73 ILE A CA 1
ATOM 559 C C . ILE A 1 73 ? -7.703 -5.565 9.422 1.00 85.19 73 ILE A C 1
ATOM 561 O O . ILE A 1 73 ? -8.689 -4.880 9.710 1.00 85.19 73 ILE A O 1
ATOM 565 N N . PRO A 1 74 ? -6.983 -6.174 10.384 1.00 84.75 74 PRO A N 1
ATOM 566 C CA . PRO A 1 74 ? -7.305 -6.081 11.800 1.00 84.75 74 PRO A CA 1
ATOM 567 C C . PRO A 1 74 ? -6.886 -4.715 12.364 1.00 84.75 74 PRO A C 1
ATOM 569 O O . PRO A 1 74 ? -5.705 -4.4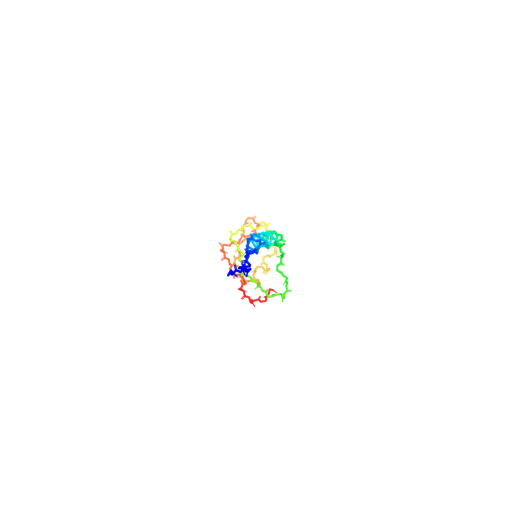39 12.590 1.00 84.75 74 PRO A O 1
ATOM 572 N N . THR A 1 75 ? -7.876 -3.862 12.621 1.00 85.31 75 THR A N 1
ATOM 573 C CA . THR A 1 75 ? -7.691 -2.519 13.194 1.00 85.31 75 THR A CA 1
ATOM 574 C C . THR A 1 75 ? -8.336 -2.399 14.572 1.00 85.31 75 THR A C 1
ATOM 576 O O . THR A 1 75 ? -9.406 -2.962 14.807 1.00 85.31 75 THR A O 1
ATOM 579 N N . LYS A 1 76 ? -7.738 -1.610 15.465 1.00 85.94 76 LYS A N 1
ATOM 580 C CA . LYS A 1 76 ? -8.269 -1.270 16.790 1.00 85.94 76 LYS A CA 1
ATOM 581 C C . LYS A 1 76 ? -8.533 0.229 16.883 1.00 85.94 76 LYS A C 1
ATOM 583 O O . LYS A 1 76 ? -7.794 1.030 16.324 1.00 85.94 76 LYS A O 1
ATOM 588 N N . ILE A 1 77 ? -9.579 0.617 17.606 1.00 87.19 77 ILE A N 1
ATOM 589 C CA . ILE A 1 77 ? -9.872 2.028 17.874 1.00 87.19 77 ILE A CA 1
ATOM 590 C C . ILE A 1 77 ? -9.179 2.425 19.182 1.00 87.19 77 ILE A C 1
ATOM 592 O O . ILE A 1 77 ? -9.501 1.896 20.248 1.00 87.19 77 ILE A O 1
ATOM 596 N N . SER A 1 78 ? -8.250 3.374 19.095 1.00 84.25 78 SER A N 1
ATOM 597 C CA . SER A 1 78 ? -7.482 3.926 20.214 1.00 84.25 78 SER A CA 1
ATOM 598 C C . SER A 1 78 ? -7.703 5.439 20.274 1.00 84.25 78 SER A C 1
ATOM 600 O O . SER A 1 78 ? -7.450 6.138 19.295 1.00 84.25 78 SER A O 1
ATOM 602 N N . LYS A 1 79 ? -8.175 5.966 21.417 1.00 81.62 79 LYS A N 1
ATOM 603 C CA . LYS A 1 79 ? -8.371 7.417 21.663 1.00 81.62 79 LYS A CA 1
ATOM 604 C C . LYS A 1 79 ? -9.052 8.163 20.496 1.00 81.62 79 LYS A C 1
ATOM 606 O O . LYS A 1 79 ? -8.578 9.209 20.066 1.00 81.62 79 LYS A O 1
ATOM 611 N N . SER A 1 80 ? -10.144 7.604 19.973 1.00 82.81 80 SER A N 1
ATOM 612 C CA . SER A 1 80 ? -10.912 8.169 18.847 1.00 82.81 80 SER A CA 1
ATOM 613 C C . SER A 1 80 ? -10.198 8.169 17.486 1.00 82.81 80 SER A C 1
ATOM 615 O O . SER A 1 80 ? -10.644 8.853 16.572 1.00 82.81 80 SER A O 1
ATOM 617 N N . THR A 1 81 ? -9.124 7.391 17.328 1.00 84.56 81 THR A N 1
ATOM 618 C CA . THR A 1 81 ? -8.397 7.193 16.061 1.00 84.56 81 THR A CA 1
ATOM 619 C C . THR A 1 81 ? -8.213 5.707 15.747 1.00 84.56 81 THR A C 1
ATOM 621 O O . THR A 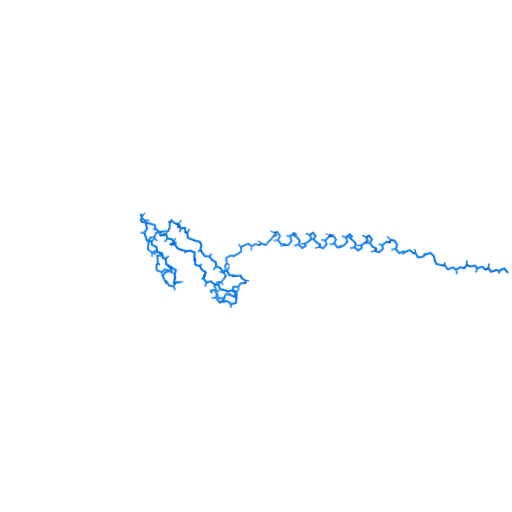1 81 ? -8.247 4.872 16.655 1.00 84.56 81 THR A O 1
ATOM 624 N N . ILE A 1 82 ? -8.051 5.364 14.468 1.00 86.81 82 ILE A N 1
ATOM 625 C CA . ILE A 1 82 ? -7.829 3.984 14.006 1.00 86.81 82 ILE A CA 1
ATOM 626 C C . ILE A 1 82 ? -6.336 3.632 14.044 1.00 86.81 82 ILE A C 1
ATOM 628 O O . ILE A 1 82 ? -5.508 4.309 13.434 1.00 86.81 82 ILE A O 1
ATOM 632 N N . GLU A 1 83 ? -6.017 2.510 14.684 1.00 86.12 83 GLU A N 1
ATOM 633 C CA . GLU A 1 83 ? -4.673 1.952 14.806 1.00 86.12 83 GLU A CA 1
ATOM 634 C C . GLU A 1 83 ? -4.611 0.539 14.209 1.00 86.12 83 GLU A C 1
ATOM 636 O O . GLU A 1 83 ? -5.459 -0.312 14.492 1.00 86.12 83 GLU A O 1
ATOM 641 N N . ILE A 1 84 ? -3.608 0.280 13.368 1.00 86.88 84 ILE A N 1
ATOM 642 C CA . ILE A 1 84 ? -3.351 -1.056 12.819 1.00 86.88 84 ILE A CA 1
ATOM 643 C C . ILE A 1 84 ? -2.445 -1.820 13.784 1.00 86.88 84 ILE A C 1
ATOM 645 O O . ILE A 1 84 ? -1.377 -1.332 14.139 1.00 86.88 84 ILE A O 1
ATOM 649 N N . ILE A 1 85 ? -2.877 -3.013 14.207 1.00 85.19 85 ILE A N 1
ATOM 650 C CA . ILE A 1 85 ? -2.178 -3.800 15.239 1.00 85.19 85 ILE A CA 1
ATOM 651 C C . ILE A 1 85 ? -0.950 -4.520 14.663 1.00 85.19 85 ILE A C 1
ATOM 653 O O . ILE A 1 85 ? 0.066 -4.621 15.340 1.00 85.19 85 ILE A O 1
ATOM 657 N N . ASN A 1 86 ? -1.057 -5.039 13.437 1.00 84.31 86 ASN A N 1
ATOM 658 C CA . ASN A 1 86 ? -0.035 -5.870 12.802 1.00 84.31 86 ASN A CA 1
ATOM 659 C C . ASN A 1 86 ? 0.173 -5.472 11.342 1.00 84.31 86 ASN A C 1
ATOM 661 O O . ASN A 1 86 ? -0.767 -5.035 10.677 1.00 84.31 86 ASN A O 1
ATOM 665 N N . ASP A 1 87 ? 1.380 -5.712 10.836 1.00 83.44 87 ASP A N 1
ATOM 666 C CA . ASP A 1 87 ? 1.685 -5.575 9.415 1.00 83.44 87 ASP A CA 1
ATOM 667 C C . ASP A 1 87 ? 0.886 -6.606 8.612 1.00 83.44 87 ASP A C 1
ATOM 669 O O . ASP A 1 87 ? 0.933 -7.808 8.893 1.00 83.44 87 ASP A O 1
ATOM 673 N N . VAL A 1 88 ? 0.154 -6.145 7.595 1.00 82.81 88 VAL A N 1
ATOM 674 C CA . VAL A 1 88 ? -0.645 -7.024 6.731 1.00 82.81 88 VAL A CA 1
ATOM 675 C C . VAL A 1 88 ? -0.220 -6.880 5.278 1.00 82.81 88 VAL A C 1
ATOM 677 O O . VAL A 1 88 ? -0.160 -5.782 4.721 1.00 82.81 88 VAL A O 1
ATOM 680 N N . HIS A 1 89 ? 0.047 -8.026 4.652 1.00 81.44 89 HIS A N 1
ATOM 681 C CA . HIS A 1 89 ? 0.218 -8.155 3.209 1.00 81.44 89 HIS A CA 1
ATOM 682 C C . HIS A 1 89 ? -1.160 -8.264 2.552 1.00 81.44 89 HIS A C 1
ATOM 684 O O . HIS A 1 89 ? -1.872 -9.237 2.788 1.00 81.44 89 HIS A O 1
ATOM 690 N N . ILE A 1 90 ? -1.528 -7.279 1.732 1.00 79.56 90 ILE A N 1
ATOM 691 C CA . ILE A 1 90 ? -2.868 -7.201 1.123 1.00 79.56 90 ILE A CA 1
ATOM 692 C C . ILE A 1 90 ? -2.869 -7.803 -0.276 1.00 79.56 90 ILE A C 1
ATOM 694 O O . ILE A 1 90 ? -3.792 -8.518 -0.646 1.00 79.56 90 ILE A O 1
ATOM 698 N N . LEU A 1 91 ? -1.829 -7.516 -1.059 1.00 82.25 91 LEU A N 1
ATOM 699 C CA . LEU A 1 91 ? -1.755 -7.904 -2.465 1.00 82.25 91 LEU A CA 1
ATOM 700 C C . LEU A 1 91 ? -0.458 -8.655 -2.727 1.00 82.25 91 LEU A C 1
ATOM 702 O O . LEU A 1 91 ? 0.612 -8.225 -2.278 1.00 82.25 91 LEU A O 1
ATOM 706 N N . LYS A 1 92 ? -0.548 -9.746 -3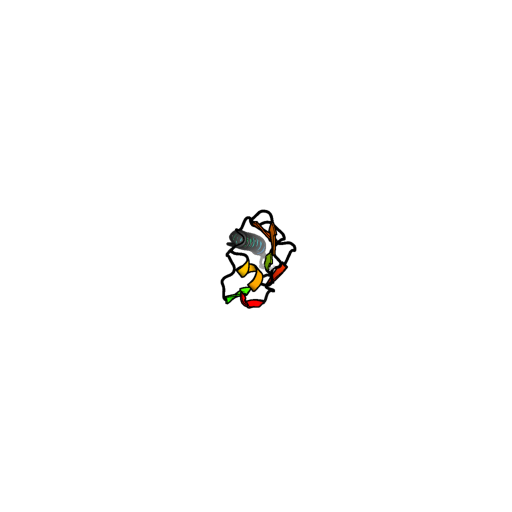.488 1.00 80.56 92 LYS A N 1
ATOM 707 C CA . LYS A 1 92 ? 0.605 -10.435 -4.073 1.00 80.56 92 LYS A CA 1
ATOM 708 C C . LYS A 1 92 ? 0.808 -9.974 -5.520 1.00 80.56 92 LYS A C 1
ATOM 710 O O . LYS A 1 92 ? -0.134 -9.491 -6.149 1.00 80.56 92 LYS A O 1
ATOM 715 N N . PRO A 1 93 ? 2.028 -10.105 -6.071 1.00 77.00 93 PRO A N 1
ATOM 716 C CA . PRO A 1 93 ? 2.243 -9.842 -7.487 1.00 77.00 93 PRO A CA 1
ATOM 717 C C . PRO A 1 93 ? 1.326 -10.742 -8.326 1.00 77.00 93 PRO A C 1
ATOM 719 O O . PRO A 1 93 ? 1.334 -11.959 -8.151 1.00 77.00 93 PRO A O 1
ATOM 722 N N . GLY A 1 94 ? 0.534 -10.140 -9.215 1.00 74.88 94 GLY A N 1
ATOM 723 C CA . GLY A 1 94 ? -0.461 -10.858 -10.020 1.00 74.88 94 GLY A CA 1
ATOM 724 C C . GLY A 1 94 ? -1.913 -10.720 -9.546 1.00 74.88 94 GLY A C 1
ATOM 725 O O . GLY A 1 94 ? -2.816 -10.974 -10.342 1.00 74.88 94 GLY A O 1
ATOM 726 N N . ASP A 1 95 ? -2.152 -10.265 -8.312 1.00 78.94 95 ASP A N 1
ATOM 727 C CA . ASP A 1 95 ? -3.511 -10.036 -7.813 1.00 78.94 95 ASP A CA 1
ATOM 728 C C . ASP A 1 95 ? -4.103 -8.741 -8.378 1.00 78.94 95 ASP A C 1
ATOM 730 O O . ASP A 1 95 ? -3.398 -7.761 -8.649 1.00 78.94 95 ASP A O 1
ATOM 734 N N . LYS A 1 96 ? -5.425 -8.740 -8.561 1.00 76.88 96 LYS A N 1
ATOM 735 C CA . LYS A 1 96 ? -6.173 -7.571 -9.019 1.00 76.88 96 LYS A CA 1
ATOM 736 C C . LYS A 1 96 ? -6.449 -6.639 -7.837 1.00 76.88 96 LYS A C 1
ATOM 738 O O . LYS A 1 96 ? -6.978 -7.090 -6.824 1.00 76.88 96 LYS A O 1
ATOM 743 N N . VAL A 1 97 ? -6.085 -5.367 -7.996 1.00 77.75 97 VAL A N 1
ATOM 744 C CA . VAL A 1 97 ? -6.237 -4.295 -6.993 1.00 77.75 97 VAL A CA 1
ATOM 745 C C . VAL A 1 97 ? -7.673 -3.797 -6.904 1.00 77.75 97 VAL A C 1
ATOM 747 O O . VAL A 1 97 ? -8.313 -3.677 -7.974 1.00 77.75 97 VAL A O 1
#

Organism: Diabrotica balteata (NCBI:txid107213)

pLDDT: mean 75.51, std 11.15, range [48.72, 87.19]

Sequence (97 aa):
MPIEAEERESDGTKEEISDSILHDLVKIRDKLLENKVKALARAGAIAPLSVTIPAQNFGLYPETTSFFQALSIPTKISKSTIEIINDVHILKPGDKV

Secondary structure (DSSP, 8-state):
-----------TTHHHHHHHHHHHHHHHHHHHHHT---PPPPTTSBPSS-EEE-S-B----GGGHHHHHHTT--EEEETTEEEE-S-EEEE-TT-B-

InterPro domains:
  IPR040637 Large ribosomal subunit protein uL10-like, insertion domain [PF17777] (41-97)
  IPR043141 Large ribosomal subunit protein uL10-like domain superfamily [G3DSA:3.30.70.1730] (24-36)
  IPR043164 Large ribosomal subunit protein uL10-like, insertion domain superfamily [G3DSA:3.90.105.20] (37-97)
  IPR050323 Universal ribosomal protein uL10 [PTHR45699] (23-97)